Protein AF-A0A2H6FJV4-F1 (afdb_monomer_lite)

Foldseek 3Di:
DLVQVLVCLVVCWDADVVGPDIDHDDDDDDDDDPDDVVVCCVVVVDPPSSCVSRVPDDDDDDDPPPADPVRVVVVCVVVVNDDDD

Radius of gyration: 18.04 Å; chains: 1; bounding box: 33×27×50 Å

Secondary structure (DSSP, 8-state):
-HHHHHHHHHHSEEE-TT--SEEE---------SS-HHHHHHTTSS-HHHHHHHTTS------GGG--HHHHHHHHHHTT-S---

pLDDT: mean 85.93, std 10.0, range [56.78, 97.0]

Sequence (85 aa):
MQKKLLRFLQEKEFLRLGGKERISVDVRVLAATNRNIEEAVEKGEFRSDLYYRLNVITIQMPPLLGISRKQLRTKMKNLGILPEV

Structure (mmCIF, N/CA/C/O backbone):
data_AF-A0A2H6FJV4-F1
#
_entry.id   AF-A0A2H6FJV4-F1
#
loop_
_atom_site.group_PDB
_atom_site.id
_atom_site.type_s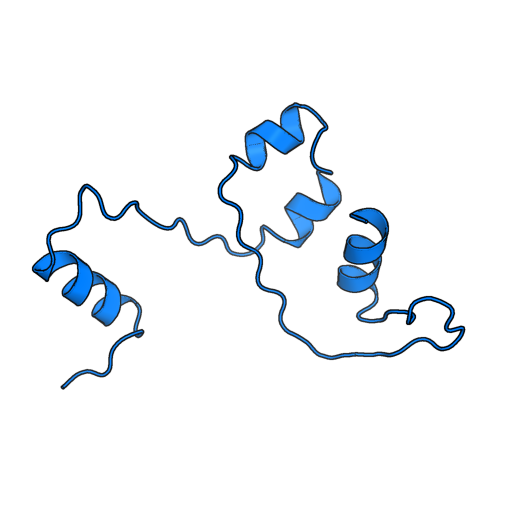ymbol
_atom_site.label_atom_id
_atom_site.label_alt_id
_atom_site.label_comp_id
_atom_site.label_asym_id
_atom_site.label_entity_id
_atom_site.label_seq_id
_atom_site.pdbx_PDB_ins_code
_atom_site.Cartn_x
_atom_site.Cartn_y
_atom_site.Cartn_z
_atom_site.occupancy
_atom_site.B_iso_or_equiv
_atom_site.auth_seq_id
_atom_site.auth_comp_id
_atom_site.auth_asym_id
_atom_site.auth_atom_id
_atom_site.pdbx_PDB_model_num
ATOM 1 N N . MET A 1 1 ? -2.759 11.599 4.366 1.00 72.81 1 MET A N 1
ATOM 2 C CA . MET A 1 1 ? -3.682 10.582 3.803 1.00 72.81 1 MET A CA 1
ATOM 3 C C . MET A 1 1 ? -3.144 9.152 3.873 1.00 72.81 1 MET A C 1
ATOM 5 O O . MET A 1 1 ? -3.893 8.297 4.323 1.00 72.81 1 MET A O 1
ATOM 9 N N . GLN A 1 2 ? -1.877 8.884 3.518 1.00 79.06 2 GLN A N 1
ATOM 10 C CA . GLN A 1 2 ? -1.305 7.519 3.454 1.00 79.06 2 GLN A CA 1
ATOM 11 C C . GLN A 1 2 ? -1.560 6.653 4.713 1.00 79.06 2 GLN A C 1
ATOM 13 O O . GLN A 1 2 ? -1.955 5.500 4.589 1.00 79.06 2 GLN A O 1
ATOM 18 N N . LYS A 1 3 ? -1.472 7.227 5.926 1.00 86.88 3 LYS A N 1
ATOM 19 C CA . LYS A 1 3 ? -1.796 6.532 7.194 1.00 86.88 3 LYS A CA 1
ATOM 20 C C . LYS A 1 3 ? -3.236 5.988 7.263 1.00 86.88 3 LYS A C 1
ATOM 22 O O . LYS A 1 3 ? -3.449 4.902 7.786 1.00 86.88 3 LYS A O 1
ATOM 27 N N . LYS A 1 4 ? -4.224 6.734 6.748 1.00 88.75 4 LYS A N 1
ATOM 28 C CA . LYS A 1 4 ? -5.639 6.315 6.757 1.00 88.75 4 LYS A CA 1
ATOM 29 C C . LYS A 1 4 ? -5.881 5.164 5.781 1.00 88.75 4 LYS A C 1
ATOM 31 O O . LYS A 1 4 ? -6.608 4.238 6.112 1.00 88.75 4 LYS A O 1
ATOM 36 N N . LEU A 1 5 ? -5.239 5.215 4.612 1.00 90.75 5 LEU A N 1
ATOM 37 C CA . LEU A 1 5 ? -5.345 4.159 3.608 1.00 90.75 5 LEU A CA 1
ATOM 38 C C . LEU A 1 5 ? -4.685 2.860 4.082 1.00 90.75 5 LEU A C 1
ATOM 40 O O . LEU A 1 5 ? -5.274 1.799 3.935 1.00 90.75 5 LEU A O 1
ATOM 44 N N . LEU A 1 6 ? -3.505 2.939 4.705 1.00 91.06 6 LEU A N 1
ATOM 45 C CA . LEU A 1 6 ? -2.848 1.766 5.285 1.00 91.06 6 LEU A CA 1
ATOM 46 C C . LEU A 1 6 ? -3.750 1.065 6.311 1.00 91.06 6 LEU A C 1
ATOM 48 O O . LEU A 1 6 ? -3.917 -0.149 6.249 1.00 91.06 6 LEU A O 1
ATOM 52 N N . ARG A 1 7 ? -4.381 1.843 7.201 1.00 90.00 7 ARG A N 1
ATOM 53 C CA . ARG A 1 7 ? -5.351 1.324 8.173 1.00 90.00 7 ARG A CA 1
ATOM 54 C C . ARG A 1 7 ? -6.533 0.639 7.484 1.00 90.00 7 ARG A C 1
ATOM 56 O O . ARG A 1 7 ? -6.896 -0.464 7.865 1.00 90.00 7 ARG A O 1
ATOM 63 N N . PHE A 1 8 ? -7.089 1.256 6.443 1.00 93.94 8 PHE A N 1
ATOM 64 C CA . PHE A 1 8 ? -8.172 0.668 5.654 1.00 93.94 8 PHE A CA 1
ATOM 65 C C . PHE A 1 8 ? -7.775 -0.674 5.014 1.00 93.94 8 PHE A C 1
ATOM 67 O O . PHE A 1 8 ? -8.519 -1.642 5.109 1.00 93.94 8 PHE A O 1
ATOM 74 N N . LEU A 1 9 ? -6.578 -0.769 4.423 1.00 92.06 9 LEU A N 1
ATOM 75 C CA . LEU A 1 9 ? -6.066 -2.007 3.812 1.00 92.06 9 LEU A CA 1
ATOM 76 C C . LEU A 1 9 ? -5.796 -3.137 4.826 1.00 92.06 9 LEU A C 1
ATOM 78 O O . LEU A 1 9 ? -5.621 -4.295 4.438 1.00 92.06 9 LEU A O 1
ATOM 82 N N . GLN A 1 10 ? -5.693 -2.804 6.112 1.00 89.50 10 GLN A N 1
ATOM 83 C CA . GLN A 1 10 ? -5.501 -3.762 7.199 1.00 89.50 10 GLN A CA 1
ATOM 84 C C . GLN A 1 10 ? -6.833 -4.165 7.835 1.00 89.50 10 GLN A C 1
ATOM 86 O O . GLN A 1 10 ? -7.086 -5.355 7.986 1.00 89.50 10 GLN A O 1
ATOM 91 N N . GLU A 1 11 ? -7.672 -3.186 8.183 1.00 92.88 11 GLU A N 1
ATOM 92 C CA . GLU A 1 11 ? -8.914 -3.385 8.940 1.00 92.88 11 GLU A CA 1
ATOM 93 C C . GLU A 1 11 ? -10.131 -3.677 8.040 1.00 92.88 11 GLU A C 1
ATOM 95 O O . GLU A 1 11 ? -11.130 -4.180 8.536 1.00 92.88 11 GLU A O 1
ATOM 100 N N . LYS A 1 12 ? -10.077 -3.372 6.731 1.00 94.56 12 LYS A N 1
ATOM 101 C CA . LYS A 1 12 ? -11.239 -3.371 5.812 1.00 94.56 12 LYS A CA 1
ATOM 102 C C . LYS A 1 12 ? -12.406 -2.497 6.300 1.00 94.56 12 LYS A C 1
ATOM 104 O O . LYS A 1 12 ? -13.567 -2.712 5.958 1.00 94.56 12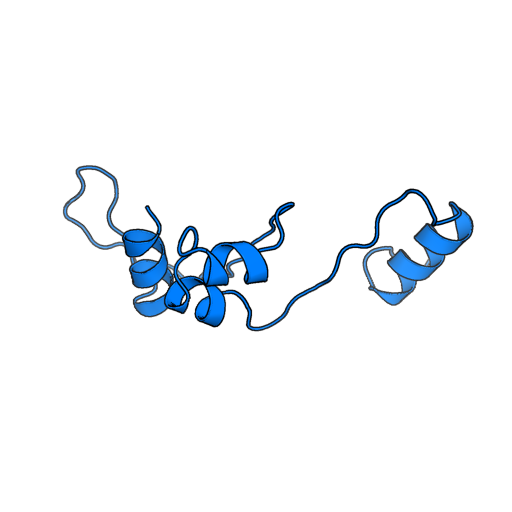 LYS A O 1
ATOM 109 N N . GLU A 1 13 ? -12.074 -1.469 7.075 1.00 95.81 13 GLU A N 1
ATOM 110 C CA . GLU A 1 13 ? -13.018 -0.533 7.673 1.00 95.81 13 GLU A CA 1
ATOM 111 C C . GLU A 1 13 ? -12.566 0.912 7.483 1.00 95.81 13 GLU A C 1
ATOM 113 O O . GLU A 1 13 ? -11.369 1.221 7.445 1.00 95.81 13 GLU A O 1
ATOM 118 N N . PHE A 1 14 ? -13.529 1.829 7.427 1.00 94.88 14 PHE A N 1
ATOM 119 C CA . PHE A 1 14 ? -13.248 3.260 7.470 1.00 94.88 14 PHE A CA 1
ATOM 120 C C . PHE A 1 14 ? -14.326 4.044 8.224 1.00 94.88 14 PHE A 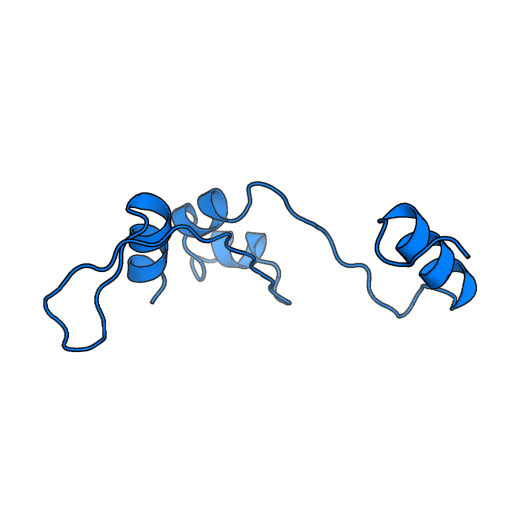C 1
ATOM 122 O O . PHE A 1 14 ? -15.422 3.557 8.488 1.00 94.88 14 PHE A O 1
ATOM 129 N N . LEU A 1 15 ? -13.994 5.291 8.559 1.00 94.38 15 LEU A N 1
ATOM 130 C CA . LEU A 1 15 ? -14.907 6.294 9.108 1.00 94.38 15 LEU A CA 1
ATOM 131 C C . LEU A 1 15 ? -15.179 7.346 8.030 1.00 94.38 15 LEU A C 1
ATOM 133 O O . LEU A 1 15 ? -14.243 7.815 7.370 1.00 94.38 15 LEU A O 1
ATOM 137 N N . ARG A 1 16 ? -16.436 7.773 7.886 1.00 93.31 16 ARG A N 1
ATOM 138 C CA . ARG A 1 16 ? -16.757 8.974 7.097 1.00 93.31 16 ARG A CA 1
ATOM 139 C C . ARG A 1 16 ? -16.094 10.200 7.730 1.00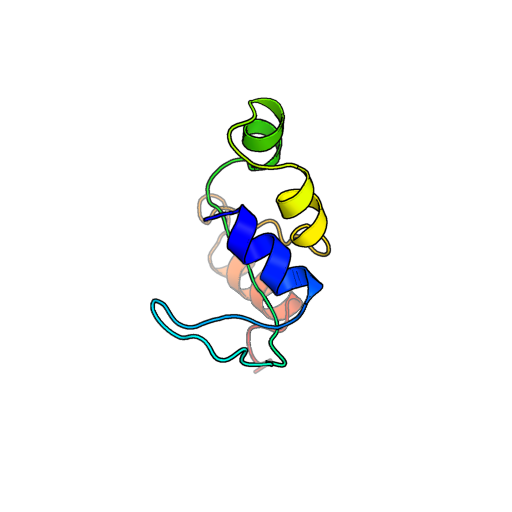 93.31 16 ARG A C 1
ATOM 141 O O . ARG A 1 16 ? -15.851 10.237 8.935 1.00 93.31 16 ARG A O 1
ATOM 148 N N . LEU A 1 17 ? -15.811 11.229 6.934 1.00 92.50 17 LEU A N 1
ATOM 149 C CA . LEU A 1 17 ? -15.298 12.490 7.477 1.00 92.50 17 LEU A CA 1
ATOM 150 C C . LEU A 1 17 ? -16.337 13.092 8.436 1.00 92.50 17 LEU A C 1
ATOM 152 O O . LEU A 1 17 ? -17.488 13.273 8.058 1.00 92.50 17 LEU A O 1
ATOM 156 N N . GLY A 1 18 ? -15.938 13.334 9.687 1.00 92.69 18 GLY A N 1
ATOM 157 C CA . GLY A 1 18 ? -16.842 13.785 10.754 1.00 92.69 18 GLY A CA 1
ATOM 158 C C . GLY A 1 18 ? -17.768 12.702 11.331 1.00 92.69 18 GLY A C 1
ATOM 159 O O . GLY A 1 18 ? -18.476 12.970 12.297 1.00 92.69 18 GLY A O 1
ATOM 160 N N . GLY A 1 19 ? -17.756 11.481 10.788 1.00 92.25 19 GLY A N 1
ATOM 161 C CA . GLY A 1 19 ? -18.524 10.350 11.306 1.00 92.25 19 GLY A CA 1
ATOM 162 C C . GLY A 1 19 ? -17.825 9.660 12.479 1.00 92.25 19 GLY A C 1
ATOM 163 O O . GLY A 1 19 ? -16.598 9.669 12.581 1.00 92.25 19 GLY A O 1
ATOM 164 N N . LYS A 1 20 ? -18.615 9.036 13.358 1.00 92.94 20 LYS A N 1
ATOM 165 C CA . LYS A 1 20 ? -18.118 8.232 14.493 1.00 92.94 20 LYS A CA 1
ATOM 166 C C . LYS A 1 20 ? -18.278 6.723 14.286 1.00 92.94 20 LYS A C 1
ATOM 168 O O . LYS A 1 20 ? -17.721 5.942 15.048 1.00 92.94 20 LYS A O 1
ATOM 173 N N . GLU A 1 21 ? -19.026 6.325 13.263 1.00 95.75 21 GLU A N 1
ATOM 174 C CA . GLU A 1 21 ? -19.357 4.934 12.967 1.00 95.75 21 GLU A CA 1
ATOM 175 C C . GLU A 1 21 ? -18.362 4.315 11.979 1.00 95.75 21 GLU A C 1
ATOM 177 O O . GLU A 1 21 ? -18.074 4.890 10.923 1.00 95.75 21 GLU A O 1
ATOM 182 N N . ARG A 1 22 ? -17.846 3.133 12.331 1.00 94.88 22 ARG A N 1
ATOM 183 C CA . ARG A 1 22 ? -16.994 2.318 11.461 1.00 94.88 22 ARG A CA 1
ATOM 184 C C . ARG A 1 22 ? -17.853 1.573 10.450 1.00 94.88 22 ARG A C 1
ATOM 186 O O . ARG A 1 22 ? -18.825 0.930 10.823 1.00 94.88 22 ARG A O 1
ATOM 193 N N . ILE A 1 23 ? -17.457 1.633 9.185 1.00 95.94 23 ILE A N 1
ATOM 194 C CA . ILE A 1 23 ? -18.140 0.962 8.081 1.00 95.94 23 ILE A CA 1
ATOM 195 C C . ILE A 1 23 ? -17.204 -0.110 7.532 1.00 95.94 23 ILE A C 1
ATOM 197 O O . ILE A 1 23 ? -16.131 0.225 7.024 1.00 95.94 23 ILE A O 1
ATOM 201 N N . SER A 1 24 ? -17.614 -1.376 7.634 1.00 97.00 24 SER A N 1
ATOM 202 C CA . SER A 1 24 ? -16.907 -2.515 7.041 1.00 97.00 24 SER A CA 1
ATOM 203 C C . SER A 1 24 ? -17.287 -2.680 5.574 1.00 97.00 24 SER A C 1
ATOM 205 O O . SER A 1 24 ? -18.447 -2.494 5.201 1.00 97.00 24 SER A O 1
ATOM 207 N N . VAL A 1 25 ? -16.307 -3.004 4.732 1.00 95.81 25 VAL A N 1
ATOM 208 C CA . VAL A 1 25 ? -16.512 -3.204 3.295 1.00 95.81 25 VAL A CA 1
ATOM 209 C C . VAL A 1 25 ? -15.684 -4.373 2.778 1.00 95.81 25 VAL A C 1
ATOM 211 O O . VAL A 1 25 ? -14.552 -4.591 3.207 1.00 95.81 25 VAL A O 1
ATOM 214 N N . ASP A 1 26 ? -16.222 -5.082 1.789 1.00 96.19 26 ASP A N 1
ATOM 215 C CA . ASP A 1 26 ? -15.458 -6.043 1.001 1.00 96.19 26 ASP A CA 1
ATOM 216 C C . ASP A 1 26 ? -15.229 -5.478 -0.400 1.00 96.19 26 ASP A C 1
A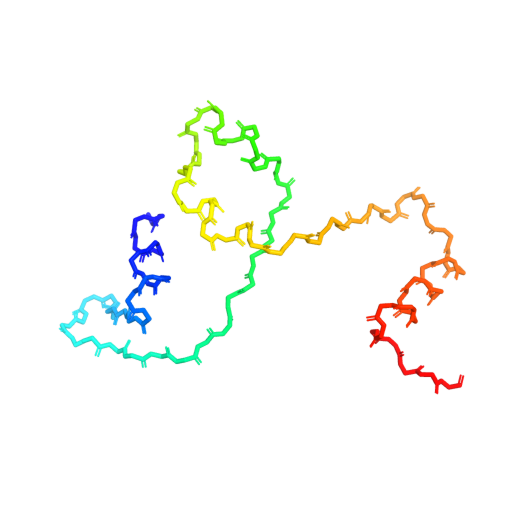TOM 218 O O . ASP A 1 26 ? -16.147 -5.371 -1.213 1.00 96.19 26 ASP A O 1
ATOM 222 N N . VAL A 1 27 ? -14.004 -5.022 -0.652 1.00 94.62 27 VAL A N 1
ATOM 223 C CA . VAL A 1 27 ? -13.633 -4.368 -1.907 1.00 94.62 27 VAL A CA 1
ATOM 224 C C . VAL A 1 27 ? -12.278 -4.851 -2.389 1.00 94.62 27 VAL A C 1
ATOM 226 O O . VAL A 1 27 ? -11.380 -5.169 -1.607 1.00 94.62 27 VAL A O 1
ATOM 229 N N . ARG A 1 28 ? -12.103 -4.821 -3.708 1.00 92.56 28 ARG A N 1
ATOM 230 C CA . ARG A 1 28 ? -10.803 -4.998 -4.345 1.00 92.56 28 ARG A CA 1
ATOM 231 C C . ARG A 1 28 ? -10.170 -3.635 -4.594 1.00 92.56 28 ARG A C 1
ATOM 233 O O . ARG A 1 28 ? -10.788 -2.765 -5.201 1.00 92.56 28 ARG A O 1
ATOM 240 N N . VAL A 1 29 ? -8.928 -3.460 -4.150 1.00 91.69 29 VAL A N 1
ATOM 241 C CA . VAL A 1 29 ? -8.173 -2.219 -4.358 1.00 91.69 29 VAL A CA 1
ATOM 242 C C . VAL A 1 29 ? -7.285 -2.362 -5.587 1.00 91.69 29 VAL A C 1
ATOM 244 O O . VAL A 1 29 ? -6.529 -3.323 -5.708 1.00 91.69 29 VAL A O 1
ATOM 247 N N . LEU A 1 30 ? -7.386 -1.393 -6.493 1.00 92.38 30 LEU A N 1
ATOM 248 C CA . LEU A 1 30 ? -6.512 -1.229 -7.650 1.00 92.38 30 LEU A CA 1
ATOM 249 C C . LEU A 1 30 ? -5.830 0.135 -7.521 1.00 92.38 30 LEU A C 1
ATOM 251 O O . LEU A 1 30 ? -6.492 1.129 -7.222 1.00 92.38 30 LEU A O 1
ATOM 255 N N . ALA A 1 31 ? -4.518 0.182 -7.732 1.00 92.06 31 ALA A N 1
ATOM 256 C CA . ALA A 1 31 ? -3.738 1.412 -7.703 1.00 92.06 31 ALA A CA 1
ATOM 257 C C . ALA A 1 31 ? -2.936 1.546 -8.999 1.00 92.06 31 ALA A C 1
ATOM 259 O O . ALA A 1 31 ? -2.474 0.555 -9.560 1.00 92.06 31 ALA A O 1
ATOM 260 N N . ALA A 1 32 ? -2.773 2.779 -9.464 1.00 92.94 32 ALA A N 1
ATOM 261 C CA . ALA A 1 32 ? -1.949 3.116 -10.613 1.00 92.94 32 ALA A CA 1
ATOM 262 C C . ALA A 1 32 ? -1.196 4.413 -10.311 1.00 92.94 32 ALA A C 1
ATOM 264 O O . ALA A 1 32 ? -1.736 5.326 -9.687 1.00 92.94 32 ALA A O 1
ATOM 265 N N . THR A 1 33 ? 0.054 4.485 -10.751 1.00 91.56 33 THR A N 1
ATOM 266 C CA . THR A 1 33 ? 0.910 5.663 -10.607 1.00 91.56 33 THR A CA 1
ATOM 267 C C . THR A 1 33 ? 1.705 5.852 -11.889 1.00 91.56 33 THR A C 1
ATOM 269 O O . THR A 1 33 ? 2.126 4.883 -12.513 1.00 91.56 33 THR A O 1
ATOM 272 N N . ASN A 1 34 ? 1.885 7.107 -12.295 1.00 91.75 34 ASN A N 1
ATOM 273 C CA . ASN A 1 34 ? 2.764 7.493 -13.399 1.00 91.75 34 ASN A CA 1
ATOM 274 C C . ASN A 1 34 ? 4.174 7.881 -12.921 1.00 91.75 34 ASN A C 1
ATOM 276 O O . ASN A 1 34 ? 5.019 8.240 -13.737 1.00 91.75 34 ASN A O 1
ATOM 280 N N . ARG A 1 35 ? 4.414 7.865 -11.607 1.00 90.25 35 ARG A N 1
ATOM 281 C CA . ARG A 1 35 ? 5.723 8.101 -10.990 1.00 90.25 35 ARG A CA 1
ATOM 282 C C . ARG A 1 35 ? 6.400 6.769 -10.694 1.00 90.25 35 ARG A C 1
ATOM 284 O O . ARG A 1 35 ? 5.707 5.817 -10.334 1.00 90.25 35 ARG A O 1
ATOM 291 N N . ASN A 1 36 ? 7.730 6.747 -10.772 1.00 91.31 36 ASN A N 1
ATOM 292 C CA . ASN A 1 36 ? 8.534 5.646 -10.252 1.00 91.31 36 ASN A CA 1
ATOM 293 C C . ASN A 1 36 ? 8.325 5.577 -8.732 1.00 91.31 36 ASN A C 1
ATOM 295 O O . ASN A 1 36 ? 8.673 6.509 -8.002 1.00 91.31 36 ASN A O 1
ATOM 299 N N . ILE A 1 37 ? 7.643 4.527 -8.281 1.00 92.31 37 ILE A N 1
ATOM 300 C CA . ILE A 1 37 ? 7.217 4.419 -6.888 1.00 92.31 37 ILE A CA 1
ATOM 301 C C . ILE A 1 37 ? 8.360 3.916 -6.011 1.00 92.31 37 ILE A C 1
ATOM 303 O O . ILE A 1 37 ? 8.458 4.327 -4.860 1.00 92.31 37 ILE A O 1
ATOM 307 N N . GLU A 1 38 ? 9.242 3.090 -6.568 1.00 91.81 38 GLU A N 1
ATOM 308 C CA . GLU A 1 38 ? 10.448 2.589 -5.923 1.00 91.81 38 GLU A CA 1
ATOM 309 C C . GLU A 1 38 ? 11.377 3.753 -5.549 1.00 91.81 38 GLU A C 1
ATOM 311 O O . GLU A 1 38 ? 11.739 3.906 -4.384 1.00 91.81 38 GLU A O 1
ATOM 316 N N . GLU A 1 39 ? 11.642 4.658 -6.493 1.00 95.69 39 GLU A N 1
ATOM 317 C CA . GLU A 1 39 ? 12.441 5.868 -6.262 1.00 95.69 39 GLU A CA 1
ATOM 318 C C . GLU A 1 39 ? 11.784 6.797 -5.224 1.00 95.69 39 GLU A C 1
ATOM 320 O O . GLU A 1 39 ? 12.455 7.375 -4.368 1.00 95.69 39 GLU A O 1
ATOM 325 N N . ALA A 1 40 ? 10.454 6.932 -5.256 1.00 94.25 40 ALA A N 1
ATOM 326 C CA . ALA A 1 40 ? 9.727 7.739 -4.276 1.00 94.25 40 ALA A CA 1
ATOM 327 C C . ALA A 1 40 ? 9.792 7.146 -2.855 1.00 94.25 40 ALA A C 1
ATOM 329 O O . ALA A 1 40 ? 9.779 7.897 -1.875 1.00 94.25 40 ALA A O 1
ATOM 330 N N . VAL A 1 41 ? 9.866 5.816 -2.726 1.00 94.31 41 VAL A N 1
ATOM 331 C CA . VAL A 1 41 ? 10.089 5.136 -1.441 1.00 94.31 41 VAL A CA 1
ATOM 332 C C . VAL A 1 41 ? 11.507 5.392 -0.940 1.00 94.31 41 VAL A C 1
ATOM 334 O O . VAL A 1 41 ? 11.673 5.752 0.224 1.00 94.31 41 VAL A O 1
ATOM 337 N N . GLU A 1 42 ? 12.514 5.271 -1.807 1.00 95.31 42 GLU A N 1
ATOM 338 C CA . GLU A 1 42 ? 13.917 5.540 -1.461 1.00 95.31 42 GLU A CA 1
ATOM 339 C C . GLU A 1 42 ? 14.129 6.983 -0.987 1.00 95.31 42 GLU A C 1
ATOM 341 O O . GLU A 1 42 ? 14.823 7.221 0.001 1.00 95.31 42 GLU A O 1
ATOM 346 N N . LYS A 1 43 ? 13.463 7.949 -1.630 1.00 96.56 43 LYS A N 1
ATOM 347 C CA . LYS A 1 43 ? 13.494 9.370 -1.241 1.00 96.56 43 LYS A CA 1
ATOM 348 C C . LYS A 1 43 ? 12.659 9.700 0.002 1.00 96.56 43 LYS A C 1
ATOM 350 O O . LYS A 1 43 ? 12.655 10.845 0.446 1.00 96.56 43 LYS A O 1
ATOM 355 N N . GLY A 1 44 ? 11.923 8.736 0.560 1.00 93.31 44 GLY A N 1
ATOM 356 C CA . GLY A 1 44 ? 11.043 8.944 1.715 1.00 93.31 44 GLY A CA 1
ATOM 357 C C . GLY A 1 44 ? 9.767 9.742 1.414 1.00 93.31 44 GLY A C 1
ATOM 358 O O . GLY A 1 44 ? 9.023 10.090 2.333 1.00 93.31 44 GLY A O 1
ATOM 359 N N . GLU A 1 45 ? 9.475 10.017 0.142 1.00 93.62 45 GLU A N 1
ATOM 360 C CA . GLU A 1 45 ? 8.253 10.704 -0.299 1.00 93.62 45 GLU A CA 1
ATOM 361 C C . GLU A 1 45 ? 7.031 9.771 -0.263 1.00 93.62 45 GLU A C 1
ATOM 363 O O . GLU A 1 45 ? 5.881 10.209 -0.115 1.00 93.62 45 GLU A O 1
ATOM 368 N N . PHE A 1 46 ? 7.276 8.464 -0.364 1.00 92.94 46 PHE A N 1
ATOM 369 C CA . PHE A 1 46 ? 6.265 7.424 -0.260 1.00 92.94 46 PHE A CA 1
ATOM 370 C C . PHE A 1 46 ? 6.588 6.447 0.867 1.00 92.94 46 PHE A C 1
ATOM 372 O O . PHE A 1 46 ? 7.716 5.986 1.022 1.00 92.94 46 PHE A O 1
ATOM 379 N N . ARG A 1 47 ? 5.581 6.101 1.675 1.00 93.56 47 ARG A N 1
ATOM 380 C CA . ARG A 1 47 ? 5.787 5.150 2.767 1.00 93.56 47 ARG A CA 1
ATOM 381 C C . ARG A 1 47 ? 5.990 3.734 2.238 1.00 93.56 47 ARG A C 1
ATOM 383 O O . ARG A 1 47 ? 5.126 3.190 1.549 1.00 93.56 47 ARG A O 1
ATOM 390 N N . SER A 1 48 ? 7.083 3.114 2.668 1.00 92.25 48 SER A N 1
ATOM 391 C CA . SER A 1 48 ? 7.431 1.731 2.339 1.00 92.25 48 SER A CA 1
ATOM 392 C C . SER A 1 48 ? 6.338 0.733 2.739 1.00 92.25 48 SER A C 1
ATOM 394 O O . SER A 1 48 ? 5.998 -0.149 1.959 1.00 92.25 48 SER A O 1
ATOM 396 N N . ASP A 1 49 ? 5.719 0.893 3.909 1.00 92.00 49 ASP A N 1
ATOM 397 C CA . ASP A 1 49 ? 4.670 -0.018 4.386 1.00 92.00 49 ASP A CA 1
ATOM 398 C C . ASP A 1 49 ? 3.410 -0.026 3.505 1.00 92.00 49 ASP A C 1
ATOM 400 O O . ASP A 1 49 ? 2.842 -1.085 3.230 1.00 92.00 49 ASP A O 1
ATOM 404 N N . LEU A 1 50 ? 2.994 1.139 3.009 1.00 90.94 50 LEU A N 1
ATOM 405 C CA . LEU A 1 50 ? 1.903 1.255 2.050 1.00 90.94 50 LEU A CA 1
ATOM 406 C C . LEU A 1 50 ? 2.296 0.663 0.691 1.00 90.94 50 LEU A C 1
ATOM 408 O O . LEU A 1 50 ? 1.466 0.012 0.057 1.00 90.94 50 LEU A O 1
ATOM 412 N N . TYR A 1 51 ? 3.549 0.853 0.266 1.00 90.62 51 TYR A N 1
ATOM 413 C CA . TYR A 1 51 ? 4.067 0.289 -0.981 1.00 90.62 51 TYR A CA 1
ATOM 414 C C . TYR A 1 51 ? 4.002 -1.236 -0.957 1.00 90.62 51 TYR A C 1
ATOM 416 O O . TYR A 1 51 ? 3.346 -1.824 -1.812 1.00 90.62 51 TYR A O 1
ATOM 424 N N . TYR A 1 52 ? 4.560 -1.877 0.070 1.00 89.19 52 TYR A N 1
ATOM 425 C CA . TYR A 1 52 ? 4.550 -3.338 0.181 1.00 89.19 52 TYR A CA 1
ATOM 426 C C . TYR A 1 52 ? 3.140 -3.936 0.290 1.00 89.19 52 TYR A C 1
ATOM 428 O O . TYR A 1 52 ? 2.925 -5.073 -0.120 1.00 89.19 52 TYR A O 1
ATOM 436 N N . ARG A 1 53 ? 2.154 -3.187 0.807 1.00 89.56 53 ARG A N 1
ATOM 437 C CA . ARG A 1 53 ? 0.758 -3.652 0.882 1.00 89.56 53 ARG A CA 1
ATOM 438 C C . ARG A 1 53 ? 0.020 -3.568 -0.457 1.00 89.56 53 ARG A C 1
ATOM 440 O O . ARG A 1 53 ? -0.886 -4.362 -0.689 1.00 89.56 53 ARG A O 1
ATOM 447 N N . LEU A 1 54 ? 0.373 -2.603 -1.306 1.00 88.00 54 LEU A N 1
ATOM 448 C CA . LEU A 1 54 ? -0.221 -2.425 -2.635 1.00 88.00 54 LEU A CA 1
ATOM 449 C C . LEU A 1 54 ? 0.496 -3.261 -3.706 1.00 88.00 54 LEU A C 1
ATOM 451 O O . LEU A 1 54 ? -0.151 -3.775 -4.615 1.00 88.00 54 LEU A O 1
ATOM 455 N N . ASN A 1 55 ? 1.814 -3.419 -3.588 1.00 82.75 55 ASN A N 1
ATOM 456 C CA . ASN A 1 55 ? 2.693 -4.044 -4.577 1.00 82.75 55 ASN A CA 1
ATOM 457 C C . ASN A 1 55 ? 2.692 -5.583 -4.496 1.00 82.75 55 ASN A C 1
ATOM 459 O O . ASN A 1 55 ? 3.744 -6.213 -4.447 1.00 82.75 55 ASN A O 1
ATOM 463 N N . VAL A 1 56 ? 1.506 -6.197 -4.435 1.00 83.38 56 VAL A N 1
ATOM 464 C CA . VAL A 1 56 ? 1.363 -7.666 -4.418 1.00 83.38 56 VAL A CA 1
ATOM 465 C C . VAL A 1 56 ? 1.380 -8.228 -5.840 1.00 83.38 56 VAL A C 1
ATOM 467 O O . VAL A 1 56 ? 2.039 -9.227 -6.109 1.00 83.38 56 VAL A O 1
ATOM 470 N N . ILE A 1 57 ? 0.662 -7.577 -6.760 1.00 85.56 57 ILE A N 1
ATOM 471 C CA . ILE A 1 57 ? 0.659 -7.893 -8.192 1.00 85.56 57 ILE A CA 1
ATOM 472 C C . ILE A 1 57 ? 0.795 -6.578 -8.950 1.00 85.56 57 ILE A C 1
ATOM 474 O O . ILE A 1 57 ? -0.084 -5.721 -8.854 1.00 85.56 57 ILE A O 1
ATOM 478 N N . THR A 1 58 ? 1.861 -6.454 -9.739 1.00 86.50 58 THR A N 1
ATOM 479 C CA . THR A 1 58 ? 2.162 -5.229 -10.487 1.00 86.50 58 THR A CA 1
ATOM 480 C C . THR A 1 58 ? 2.144 -5.489 -11.976 1.00 86.50 58 THR A C 1
ATOM 482 O O . THR A 1 58 ? 2.838 -6.364 -12.490 1.00 86.50 58 THR A O 1
ATOM 485 N N . ILE A 1 59 ? 1.326 -4.703 -12.674 1.00 87.81 59 ILE A N 1
ATOM 486 C CA . ILE A 1 59 ? 1.201 -4.742 -14.126 1.00 87.81 59 ILE A CA 1
ATOM 487 C C . ILE A 1 59 ? 1.926 -3.522 -14.679 1.00 87.81 59 ILE A C 1
ATOM 489 O O . ILE A 1 59 ? 1.465 -2.392 -14.526 1.00 87.81 59 ILE A O 1
ATOM 493 N N . GLN A 1 60 ? 3.057 -3.760 -15.339 1.00 86.69 60 GLN A N 1
ATOM 494 C CA . GLN A 1 60 ? 3.794 -2.709 -16.029 1.00 86.69 60 GLN A CA 1
ATOM 495 C C . GLN A 1 60 ? 3.085 -2.365 -17.341 1.00 86.69 60 GLN A C 1
ATOM 497 O O . GLN A 1 60 ? 3.018 -3.183 -18.265 1.00 86.69 60 GLN A O 1
ATOM 502 N N . MET A 1 61 ? 2.528 -1.155 -17.409 1.00 85.50 61 MET A N 1
ATOM 503 C CA . MET A 1 61 ? 1.840 -0.661 -18.598 1.00 85.50 61 MET A CA 1
ATOM 504 C C . MET A 1 61 ? 2.872 -0.124 -19.599 1.00 85.50 61 MET A C 1
ATOM 506 O O . MET A 1 61 ? 3.549 0.860 -19.299 1.00 85.50 61 MET A O 1
ATOM 510 N N . PRO A 1 62 ? 3.015 -0.726 -20.792 1.00 82.56 62 PRO A N 1
ATOM 511 C CA . PRO A 1 62 ? 3.950 -0.223 -21.786 1.00 82.56 62 PRO A CA 1
ATOM 512 C C . PRO A 1 62 ? 3.450 1.102 -22.389 1.00 82.56 62 PRO A C 1
ATOM 514 O O . PRO A 1 62 ? 2.238 1.285 -22.549 1.00 82.56 62 PRO A O 1
ATOM 517 N N . PRO A 1 63 ? 4.353 2.014 -22.788 1.00 82.31 63 PRO A N 1
ATOM 518 C CA . PRO A 1 63 ? 3.963 3.218 -23.505 1.00 82.31 63 PRO A CA 1
ATOM 519 C C . PRO A 1 63 ? 3.404 2.865 -24.889 1.00 82.31 63 PRO A C 1
ATOM 521 O O . PRO A 1 63 ? 3.846 1.920 -25.545 1.00 82.31 63 PRO A O 1
ATOM 524 N N . LEU A 1 64 ? 2.464 3.677 -25.373 1.00 80.94 64 LEU A N 1
ATOM 525 C CA . LEU A 1 64 ? 1.896 3.531 -26.719 1.00 80.94 64 LEU A CA 1
ATOM 526 C C . LEU A 1 64 ? 2.930 3.770 -27.832 1.00 80.94 64 LEU A C 1
ATOM 528 O O . LEU A 1 64 ? 2.780 3.226 -28.923 1.00 80.94 64 LEU A O 1
ATOM 532 N N . LEU A 1 65 ? 3.988 4.543 -27.557 1.00 73.25 65 LEU A N 1
ATOM 533 C CA . LEU A 1 65 ? 4.912 5.087 -28.563 1.00 73.25 65 LEU A CA 1
ATOM 534 C C . LEU A 1 65 ? 5.818 4.057 -29.276 1.00 73.25 65 LEU A C 1
ATOM 536 O O . LEU A 1 65 ? 6.628 4.439 -30.110 1.00 73.25 65 LEU A O 1
ATOM 540 N N . GLY A 1 66 ? 5.681 2.762 -28.989 1.00 63.94 66 GLY A N 1
ATOM 541 C CA . GLY A 1 66 ? 6.414 1.683 -29.669 1.00 63.94 66 GLY A CA 1
ATOM 542 C C . GLY A 1 66 ? 5.534 0.516 -30.115 1.00 63.94 66 GLY A C 1
ATOM 543 O O . GLY A 1 66 ? 6.054 -0.513 -30.538 1.00 63.94 66 GLY A O 1
ATOM 544 N N . ILE A 1 67 ? 4.207 0.638 -29.993 1.00 67.19 67 ILE A N 1
ATOM 545 C CA . ILE A 1 67 ? 3.273 -0.456 -30.267 1.00 67.19 67 ILE A CA 1
ATOM 546 C C . ILE A 1 67 ? 2.505 -0.137 -31.551 1.00 67.19 67 ILE A C 1
ATOM 548 O O . ILE A 1 67 ? 1.641 0.738 -31.576 1.00 67.19 67 ILE A O 1
ATOM 552 N N . SER A 1 68 ? 2.783 -0.876 -32.630 1.00 73.12 68 SER A N 1
ATOM 553 C CA . SER A 1 68 ? 1.963 -0.809 -33.848 1.00 73.12 68 SER A CA 1
ATOM 554 C C . SER A 1 68 ? 0.514 -1.202 -33.522 1.00 73.12 68 SER A C 1
ATOM 556 O O . SER A 1 68 ? 0.290 -2.133 -32.745 1.00 73.12 68 SER A O 1
ATOM 558 N N . ARG A 1 69 ? -0.496 -0.557 -34.134 1.00 70.50 69 ARG A N 1
ATOM 559 C CA . ARG A 1 69 ? -1.933 -0.860 -33.905 1.00 70.50 69 ARG A CA 1
ATOM 560 C C . ARG A 1 69 ? -2.251 -2.363 -33.983 1.00 70.50 69 ARG A C 1
ATOM 562 O O . ARG A 1 69 ? -3.116 -2.849 -33.258 1.00 70.50 69 ARG A O 1
ATOM 569 N N . LYS A 1 70 ? -1.523 -3.106 -34.827 1.00 71.06 70 LYS A N 1
ATOM 570 C CA . LYS A 1 70 ? -1.641 -4.566 -34.970 1.00 71.06 70 LYS A CA 1
ATOM 571 C C . LYS A 1 70 ? -1.138 -5.316 -33.725 1.00 71.06 70 LYS A C 1
ATOM 573 O O . LYS A 1 70 ? -1.816 -6.222 -33.257 1.00 71.06 70 LYS A O 1
ATOM 578 N N . GLN A 1 71 ? -0.013 -4.889 -33.145 1.00 72.50 71 GLN A N 1
ATOM 579 C CA . GLN A 1 71 ? 0.556 -5.456 -31.915 1.00 72.50 71 GLN A CA 1
ATOM 580 C C . GLN A 1 71 ? -0.290 -5.140 -30.676 1.00 72.50 71 GLN A C 1
ATOM 582 O O . GLN A 1 71 ? -0.433 -6.004 -29.814 1.00 72.50 71 GLN A O 1
ATOM 587 N N . LEU A 1 72 ? -0.884 -3.940 -30.594 1.00 74.69 72 LEU A N 1
ATOM 588 C CA . LEU A 1 72 ? -1.771 -3.568 -29.484 1.00 74.69 72 LEU A CA 1
ATOM 589 C C . LEU A 1 72 ? -2.967 -4.527 -29.418 1.00 74.69 72 LEU A C 1
ATOM 591 O O . LEU A 1 72 ? -3.273 -5.069 -28.361 1.00 74.69 72 LEU A O 1
ATOM 595 N N . ARG A 1 73 ? -3.580 -4.808 -30.576 1.00 72.94 73 ARG A N 1
ATOM 596 C CA . ARG A 1 73 ? -4.712 -5.736 -30.694 1.00 72.94 73 ARG A CA 1
ATOM 597 C C . ARG A 1 73 ? -4.334 -7.156 -30.264 1.00 72.94 73 ARG A C 1
ATOM 599 O O . ARG A 1 73 ? -5.084 -7.772 -29.516 1.00 72.94 73 ARG A O 1
ATOM 606 N N . THR A 1 74 ? -3.162 -7.646 -30.677 1.00 74.00 74 THR A N 1
ATOM 607 C CA . THR A 1 74 ? -2.643 -8.963 -30.263 1.00 74.00 74 THR A CA 1
ATOM 608 C C . THR A 1 74 ? -2.404 -9.028 -28.756 1.00 74.00 74 THR A C 1
ATOM 610 O O . THR A 1 74 ? -2.810 -9.987 -28.107 1.00 74.00 74 THR A O 1
ATOM 613 N N . LYS A 1 75 ? -1.799 -7.990 -28.169 1.00 75.31 75 LYS A N 1
ATOM 614 C CA . LYS A 1 75 ? -1.522 -7.949 -26.729 1.00 75.31 75 LYS A CA 1
ATOM 615 C C . LYS A 1 75 ? -2.821 -7.883 -25.917 1.00 75.31 75 LYS A C 1
ATOM 617 O O . LYS A 1 75 ? -2.962 -8.61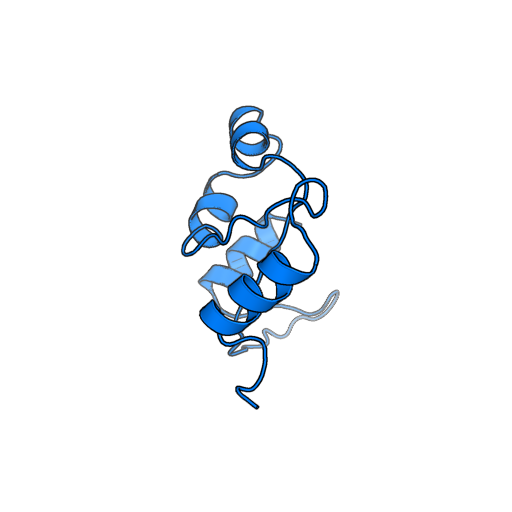5 -24.947 1.00 75.31 75 LYS A O 1
ATOM 622 N N . MET A 1 76 ? -3.797 -7.088 -26.358 1.00 75.44 76 MET A N 1
ATOM 623 C CA . MET A 1 76 ? -5.115 -6.996 -25.718 1.00 75.44 76 MET A CA 1
ATOM 624 C C . MET A 1 76 ? -5.917 -8.307 -25.788 1.00 75.44 76 MET A C 1
ATOM 626 O O . MET A 1 76 ? -6.617 -8.618 -24.827 1.00 75.44 76 MET A O 1
ATOM 630 N N . LYS A 1 77 ? -5.790 -9.092 -26.870 1.00 77.62 77 LYS A N 1
ATOM 631 C CA . LYS A 1 77 ? -6.364 -10.449 -26.954 1.00 77.62 77 LYS A CA 1
ATOM 632 C C . LYS A 1 77 ? -5.692 -11.418 -25.975 1.00 77.62 77 LYS A C 1
ATOM 634 O O . LYS A 1 77 ? -6.382 -12.048 -25.187 1.00 77.62 77 LYS A O 1
ATOM 639 N N . ASN A 1 78 ? -4.356 -11.453 -25.934 1.00 75.12 78 ASN A N 1
ATOM 640 C CA . ASN A 1 78 ? -3.607 -12.338 -25.026 1.00 75.12 78 ASN A CA 1
ATOM 641 C C . ASN A 1 78 ? -3.843 -12.032 -23.537 1.00 75.12 78 ASN A C 1
ATOM 643 O O . ASN A 1 78 ? -3.701 -12.910 -22.694 1.00 75.12 78 ASN A O 1
ATOM 647 N N . LEU A 1 79 ? -4.185 -10.785 -23.209 1.00 74.25 79 LEU A N 1
ATOM 648 C CA . LEU A 1 79 ? -4.567 -10.359 -21.861 1.00 74.25 79 LEU A CA 1
ATOM 649 C C . LEU A 1 79 ? -6.057 -10.604 -21.542 1.00 74.25 79 LEU A C 1
ATOM 651 O O . LEU A 1 79 ? -6.493 -10.259 -20.448 1.00 74.25 79 LEU A O 1
ATOM 655 N N . GLY A 1 80 ? -6.840 -11.168 -22.471 1.00 72.19 80 GLY A N 1
ATOM 656 C CA . GLY A 1 80 ? -8.268 -11.459 -22.286 1.00 72.19 80 GLY A CA 1
ATOM 657 C C . GLY A 1 80 ? -9.166 -10.218 -22.223 1.00 72.19 80 GLY A C 1
ATOM 658 O O . GLY A 1 80 ? -10.279 -10.288 -21.712 1.00 72.19 80 GLY A O 1
ATOM 659 N N . ILE A 1 81 ? -8.684 -9.066 -22.704 1.00 75.94 81 ILE A N 1
ATOM 660 C CA . ILE A 1 81 ? -9.382 -7.771 -22.603 1.00 75.94 81 ILE A CA 1
ATOM 661 C C . ILE A 1 81 ? -10.358 -7.570 -23.773 1.00 75.94 81 ILE A C 1
ATOM 663 O O . ILE A 1 81 ? -11.333 -6.833 -23.649 1.00 75.94 81 ILE A O 1
ATOM 667 N N . LEU A 1 82 ? -10.105 -8.209 -24.920 1.00 70.75 82 LEU A N 1
ATOM 668 C CA . LEU A 1 82 ? -10.982 -8.158 -26.091 1.00 70.75 82 LEU A CA 1
ATOM 669 C C . LEU A 1 82 ? -11.643 -9.521 -26.327 1.00 70.75 82 LEU A C 1
ATOM 671 O O . LEU A 1 82 ? -10.943 -10.530 -26.241 1.00 70.75 82 LEU A O 1
ATOM 675 N N . PRO A 1 83 ? -12.942 -9.562 -26.683 1.00 56.78 83 PRO A N 1
ATOM 676 C CA . PRO A 1 83 ? -13.599 -10.801 -27.073 1.00 56.78 83 PRO A CA 1
ATOM 677 C C . PRO A 1 83 ? -12.936 -11.384 -28.327 1.00 56.78 83 PRO A C 1
ATOM 679 O O . PRO A 1 83 ? -12.582 -10.654 -29.264 1.00 56.78 83 PRO A O 1
ATOM 682 N N . GLU A 1 84 ? -12.757 -12.704 -28.338 1.00 59.56 84 GLU A N 1
ATOM 683 C CA . GLU A 1 84 ? -12.354 -13.429 -29.539 1.00 59.56 84 GLU A CA 1
ATOM 684 C C . GLU A 1 84 ? -13.559 -13.503 -30.478 1.00 59.56 84 GLU A C 1
ATOM 686 O O . GLU A 1 84 ? -14.457 -14.317 -30.293 1.00 59.56 84 GLU A O 1
ATOM 691 N N . VAL A 1 85 ? -13.606 -12.571 -31.434 1.00 59.72 85 VAL A N 1
ATOM 692 C CA . VAL A 1 85 ? -14.399 -12.727 -32.661 1.00 59.72 85 VAL A CA 1
ATOM 693 C C . VAL A 1 85 ? -13.613 -13.587 -33.633 1.00 59.72 85 VAL A C 1
ATOM 695 O O . VAL A 1 85 ? -12.397 -13.285 -33.787 1.00 59.72 85 VAL A O 1
#